Protein AF-0000000080183551 (afdb_homodimer)

Solvent-accessible surface area (backbone atoms only — not comparable to full-atom values): 9740 Å² total; per-residue (Å²): 128,79,60,57,69,54,44,58,55,56,39,68,67,37,42,52,51,47,51,50,47,46,57,52,41,54,54,46,30,50,52,43,44,49,28,31,75,70,59,63,21,36,75,87,58,54,40,66,59,51,35,49,35,53,49,14,28,58,69,50,39,68,87,74,63,46,92,90,49,96,57,52,69,66,55,50,50,51,54,51,46,46,30,43,46,49,15,41,38,112,126,79,60,57,68,55,44,59,55,57,38,67,66,38,43,52,51,47,52,50,47,47,58,54,42,53,54,46,30,51,51,43,45,49,28,30,75,70,59,62,21,35,74,87,59,54,40,67,58,51,36,50,35,54,48,13,28,57,68,53,39,70,87,73,63,47,92,88,48,97,57,52,70,65,56,50,51,52,52,49,49,47,31,45,46,50,14,41,37,110

Radius of gyration: 16.67 Å; Cα contacts (8 Å, |Δi|>4): 159; chains: 2; bounding box: 36×46×36 Å

Foldseek 3Di:
DVVVVVVCCVPPVVVVLVVVLVVQLVVQLVVQVVCCVVVVDPVPDDSNVLSVVLSVLLSVCVVPDDVVDDDDPVRSVVVSVCCSNPNPDD/DVVVVVVVCVPPVVVVLVVVLVVVLVVQLVVQVVCCVVVVDPVPDDSNVLSVVLSVLLSPCVVPDDVVDDDDPVRSVVVSVCCSNPNDDD

Sequence (180 aa):
MFSESQHLAAMPEASDIVANADAYGKTLLAIVEEGVASGVFRKDLDPRLAMLGILGMHNWIHPWYVPGGRNSLTEIGDAFAAMVLSGVRPMFSESQHLAAMPEASDIVANADAYGKTLLAIVEEGVASGVFRKDLDPRLAMLGILGMHNWIHPWYVPGGRNSLTEIGDAFAAMVLSGVRP

InterPro domains:
  IPR036271 Tetracyclin repressor-like, C-terminal domain superfamily [SSF48498] (17-89)
  IPR041490 HTH-type transcriptional repressor KstR2, C-terminal [PF17932] (4-88)

pLDDT: mean 84.45, std 21.59, range [23.94, 98.69]

Secondary structure (DSSP, 8-state):
--HHHHHHTTSHHHHHHHHHHHHHHHHHHHHHHHHHHHTSS-TT--HHHHHHHHHHHHHTTTTT--TTSSS-HHHHHHHHHHHHHH-S--/--HHHHHHTTSHHHHHHHHHHHHHHHHHHHHHHHHHHHTSS-TT--HHHHHHHHHHHHHTTTTT--TTSSS-HHHHHHHHHHHHHH-S--

Structure (mmCIF, N/CA/C/O backbone):
data_AF-0000000080183551-model_v1
#
loop_
_entity.id
_entity.type
_entity.pdbx_description
1 polymer 'TetR family transcriptional regulator'
#
loop_
_atom_site.group_PDB
_atom_site.id
_atom_site.type_symbol
_atom_site.label_atom_id
_atom_site.label_alt_id
_atom_site.label_comp_id
_atom_site.label_asym_id
_atom_site.label_entity_id
_atom_site.label_seq_id
_atom_site.pdbx_PDB_ins_code
_atom_site.Cartn_x
_atom_site.Cartn_y
_atom_site.Cartn_z
_atom_site.occupancy
_atom_site.B_iso_or_equiv
_atom_site.auth_seq_id
_atom_site.auth_comp_id
_atom_site.auth_asym_id
_atom_site.auth_atom_id
_atom_site.pdbx_PDB_model_num
ATOM 1 N N . MET A 1 1 ? -7.66 19.109 20.047 1 24.22 1 MET A N 1
ATOM 2 C CA . MET A 1 1 ? -6.82 17.969 19.703 1 24.22 1 MET A CA 1
ATOM 3 C C . MET A 1 1 ? -7.293 17.312 18.406 1 24.22 1 MET A C 1
ATOM 5 O O . MET A 1 1 ? -6.52 16.641 17.719 1 24.22 1 MET A O 1
ATOM 9 N N . PHE A 1 2 ? -8.586 17.125 18.125 1 33.31 2 PHE A N 1
ATOM 10 C CA . PHE A 1 2 ? -9.43 16.766 16.984 1 33.31 2 PHE A CA 1
ATOM 11 C C . PHE A 1 2 ? -9.195 17.719 15.82 1 33.31 2 PHE A C 1
ATOM 13 O O . PHE A 1 2 ? -9.469 17.375 14.664 1 33.31 2 PHE A O 1
ATOM 20 N N . SER A 1 3 ? -8.859 18.938 16.125 1 35.97 3 SER A N 1
ATOM 21 C CA . SER A 1 3 ? -8.82 20.156 15.32 1 35.97 3 SER A CA 1
ATOM 22 C C . SER A 1 3 ? -7.664 20.125 14.336 1 35.97 3 SER A C 1
ATOM 24 O O . SER A 1 3 ? -7.727 20.75 13.273 1 35.97 3 SER A O 1
ATOM 26 N N . GLU A 1 4 ? -6.562 19.547 14.773 1 32.88 4 GLU A N 1
ATOM 27 C CA . GLU A 1 4 ? -5.336 19.594 13.984 1 32.88 4 GLU A CA 1
ATOM 28 C C . GLU A 1 4 ? -5.422 18.641 12.789 1 32.88 4 GLU A C 1
ATOM 30 O O . GLU A 1 4 ? -4.715 18.828 11.797 1 32.88 4 GLU A O 1
ATOM 35 N N . SER A 1 5 ? -6.043 17.484 12.891 1 38.81 5 SER A N 1
ATOM 36 C CA . SER A 1 5 ? -6.285 16.594 11.766 1 38.81 5 SER A CA 1
ATOM 37 C C . SER A 1 5 ? -7.066 17.297 10.656 1 38.81 5 SER A C 1
ATOM 39 O O . SER A 1 5 ? -6.855 17.016 9.477 1 38.81 5 SER A O 1
ATOM 41 N N . GLN A 1 6 ? -7.992 18.156 10.953 1 36.5 6 GLN A N 1
ATOM 42 C CA . GLN A 1 6 ? -8.727 19.031 10.047 1 36.5 6 GLN A CA 1
ATOM 43 C C . GLN A 1 6 ? -7.812 20.078 9.422 1 36.5 6 GLN A C 1
ATOM 45 O O . GLN A 1 6 ? -8.094 20.594 8.344 1 36.5 6 GLN A O 1
ATOM 50 N N . HIS A 1 7 ? -6.812 20.531 10.18 1 38.25 7 HIS A N 1
ATOM 51 C CA . HIS A 1 7 ? -5.984 21.625 9.672 1 38.25 7 HIS A CA 1
ATOM 52 C C . HIS A 1 7 ? -5.047 21.125 8.57 1 38.25 7 HIS A C 1
ATOM 54 O O . HIS A 1 7 ? -4.738 21.875 7.641 1 38.25 7 HIS A O 1
ATOM 60 N N . LEU A 1 8 ? -4.457 19.922 8.789 1 41.25 8 LEU A N 1
ATOM 61 C CA . LEU A 1 8 ? -3.648 19.469 7.664 1 41.25 8 LEU A CA 1
ATOM 62 C C . LEU A 1 8 ? -4.508 19.266 6.422 1 41.25 8 LEU A C 1
ATOM 64 O O . LEU A 1 8 ? -4.035 19.469 5.301 1 41.25 8 LEU A O 1
ATOM 68 N N . ALA A 1 9 ? -5.723 18.922 6.633 1 43.84 9 ALA A N 1
ATOM 69 C CA . ALA A 1 9 ? -6.695 18.984 5.547 1 43.84 9 ALA A CA 1
ATOM 70 C C . ALA A 1 9 ? -6.867 20.422 5.059 1 43.84 9 ALA A C 1
ATOM 72 O O . ALA A 1 9 ? -7.512 20.656 4.035 1 43.84 9 ALA A O 1
ATOM 73 N N . ALA A 1 10 ? -6.617 21.344 5.906 1 41.94 10 ALA A N 1
ATOM 74 C CA . ALA A 1 10 ? -6.902 22.734 5.598 1 41.94 10 ALA A CA 1
ATOM 75 C C . ALA A 1 10 ? -5.832 23.328 4.684 1 41.94 10 ALA A C 1
ATOM 77 O O . ALA A 1 10 ? -5.949 24.469 4.238 1 41.94 10 ALA A O 1
ATOM 78 N N . MET A 1 11 ? -4.543 22.719 4.77 1 42.12 11 MET A N 1
ATOM 79 C CA . MET A 1 11 ? -3.652 23.453 3.869 1 42.12 11 MET A CA 1
ATOM 80 C C . MET A 1 11 ? -4.059 23.25 2.414 1 42.12 11 MET A C 1
ATOM 82 O O . MET A 1 11 ? -4.414 22.141 2.016 1 42.12 11 MET A O 1
ATOM 86 N N . PRO A 1 12 ? -4.293 24.25 1.779 1 46.09 12 PRO A N 1
ATOM 87 C CA . PRO A 1 12 ? -4.703 24.25 0.373 1 46.09 12 PRO A CA 1
ATOM 88 C C . PRO A 1 12 ? -4.062 23.125 -0.429 1 46.09 12 PRO A C 1
ATOM 90 O O . PRO A 1 12 ? -4.691 22.562 -1.328 1 46.09 12 PRO A O 1
ATOM 93 N N . GLU A 1 13 ? -2.814 22.828 -0.19 1 48.56 13 GLU A N 1
ATOM 94 C CA . GLU A 1 13 ? -2.121 21.781 -0.931 1 48.56 13 GLU A CA 1
ATOM 95 C C . GLU A 1 13 ? -2.67 20.406 -0.578 1 48.56 13 GLU A C 1
ATOM 97 O O . GLU A 1 13 ? -2.619 19.484 -1.395 1 48.56 13 GLU A O 1
ATOM 102 N N . ALA A 1 14 ? -3.125 20.359 0.638 1 52.66 14 ALA A N 1
ATOM 103 C CA . ALA A 1 14 ? -3.76 19.125 1.07 1 52.66 14 ALA A CA 1
ATOM 104 C C . ALA A 1 14 ? -5.047 18.859 0.294 1 52.66 14 ALA A C 1
ATOM 106 O O . ALA A 1 14 ? -5.328 17.734 -0.096 1 52.66 14 ALA A O 1
ATOM 107 N N . SER A 1 15 ? -5.672 20 0.068 1 55.62 15 SER A N 1
ATOM 108 C CA . SER A 1 15 ? -6.914 19.875 -0.693 1 55.62 15 SER A CA 1
ATOM 109 C C . SER A 1 15 ? -6.648 19.375 -2.107 1 55.62 15 SER A C 1
ATOM 111 O O . SER A 1 15 ? -7.398 18.547 -2.621 1 55.62 15 SER A O 1
ATOM 113 N N . ASP A 1 16 ? -5.586 19.938 -2.725 1 58.47 16 ASP A N 1
ATOM 114 C CA . ASP A 1 16 ? -5.246 19.484 -4.074 1 58.47 16 ASP A CA 1
ATOM 115 C C . ASP A 1 16 ? -4.781 18.031 -4.07 1 58.47 16 ASP A C 1
ATOM 117 O O . ASP A 1 16 ? -5.109 17.281 -4.98 1 58.47 16 ASP A O 1
ATOM 121 N N . ILE A 1 17 ? -4.113 17.688 -3.078 1 60.88 17 ILE A N 1
ATOM 122 C CA . ILE A 1 17 ? -3.627 16.312 -2.953 1 60.88 17 ILE A CA 1
ATOM 123 C C . ILE A 1 17 ? -4.805 15.367 -2.732 1 60.88 17 ILE A C 1
ATOM 125 O O . ILE A 1 17 ? -4.891 14.32 -3.375 1 60.88 17 ILE A O 1
ATOM 129 N N . VAL A 1 18 ? -5.75 15.898 -2.023 1 62 18 VAL A N 1
ATOM 130 C CA . VAL A 1 18 ? -6.922 15.086 -1.729 1 62 18 VAL A CA 1
ATOM 131 C C . VAL A 1 18 ? -7.789 14.953 -2.98 1 62 18 VAL A C 1
ATOM 133 O O . VAL A 1 18 ? -8.266 13.859 -3.301 1 62 18 VAL A O 1
ATOM 136 N N . ALA A 1 19 ? -7.977 16.078 -3.631 1 64.5 19 ALA A N 1
ATOM 137 C CA . ALA A 1 19 ? -8.773 16.047 -4.855 1 64.5 19 ALA A CA 1
ATOM 138 C C . ALA A 1 19 ? -8.125 15.148 -5.906 1 64.5 19 ALA A C 1
ATOM 140 O O . ALA A 1 19 ? -8.812 14.406 -6.609 1 64.5 19 ALA A O 1
ATOM 141 N N . ASN A 1 20 ? -6.848 15.258 -6.047 1 68.56 20 ASN A N 1
ATOM 142 C CA . ASN A 1 20 ? -6.117 14.43 -6.996 1 68.56 20 ASN A CA 1
ATOM 143 C C . ASN A 1 20 ? -6.176 12.953 -6.613 1 68.56 20 ASN A C 1
ATOM 145 O O . ASN A 1 20 ? -6.422 12.094 -7.465 1 68.56 20 ASN A O 1
ATOM 149 N N . ALA A 1 21 ? -6.168 12.828 -5.367 1 71.12 21 ALA A N 1
ATOM 150 C CA . ALA A 1 21 ? -6.258 11.461 -4.875 1 71.12 21 ALA A CA 1
ATOM 151 C C . ALA A 1 21 ? -7.648 10.875 -5.129 1 71.12 21 ALA A C 1
ATOM 153 O O . ALA A 1 21 ? -7.781 9.703 -5.484 1 71.12 21 ALA A O 1
ATOM 154 N N . ASP A 1 22 ? -8.594 11.758 -5.168 1 79.44 22 ASP A N 1
ATOM 155 C CA . ASP A 1 22 ? -9.961 11.305 -5.391 1 79.44 22 ASP A CA 1
ATOM 156 C C . ASP A 1 22 ? -10.172 10.875 -6.84 1 79.44 22 ASP A C 1
ATOM 158 O O . ASP A 1 22 ? -10.734 9.812 -7.102 1 79.44 22 ASP A O 1
ATOM 162 N N . ALA A 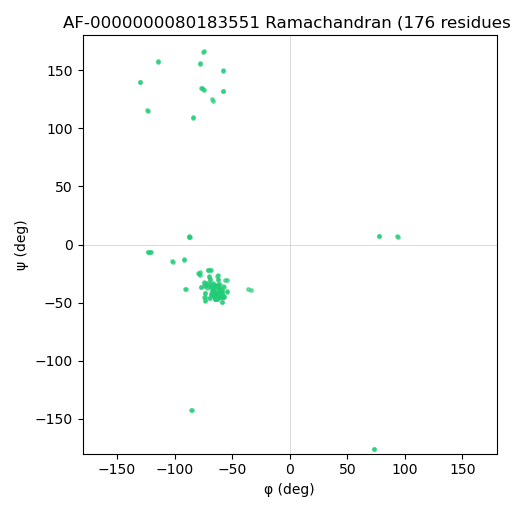1 23 ? -9.734 11.742 -7.77 1 84.88 23 ALA A N 1
ATOM 163 C CA . ALA A 1 23 ? -9.906 11.391 -9.18 1 84.88 23 ALA A CA 1
ATOM 164 C C . ALA A 1 23 ? -9.094 10.148 -9.539 1 84.88 23 ALA A C 1
ATOM 166 O O . ALA A 1 23 ? -9.586 9.266 -10.242 1 84.88 23 ALA A O 1
ATOM 167 N N . TYR A 1 24 ? -7.93 10.141 -9.062 1 90.44 24 TYR A N 1
ATOM 168 C CA . TYR A 1 24 ? -7.082 8.969 -9.289 1 90.44 24 TYR A CA 1
ATOM 169 C C . TYR A 1 24 ? -7.68 7.727 -8.648 1 90.44 24 TYR A C 1
ATOM 171 O O . TYR A 1 24 ? -7.684 6.648 -9.25 1 90.44 24 TYR A O 1
ATOM 179 N N . GLY A 1 25 ? -8.297 7.902 -7.539 1 94.12 25 GLY A N 1
ATOM 180 C CA . GLY A 1 25 ? -8.938 6.801 -6.84 1 94.12 25 GLY A CA 1
ATOM 181 C C . GLY A 1 25 ? -10.125 6.23 -7.582 1 94.12 25 GLY A C 1
ATOM 182 O O . GLY A 1 25 ? -10.273 5.012 -7.691 1 94.12 25 GLY A O 1
ATOM 183 N N . LYS A 1 26 ? -10.961 7.102 -8.141 1 96 26 LYS A N 1
ATOM 184 C CA . LYS A 1 26 ? -12.133 6.652 -8.891 1 96 26 LYS A CA 1
ATOM 185 C C . LYS A 1 26 ? -11.727 5.84 -10.117 1 96 26 LYS A C 1
ATOM 187 O O . LYS A 1 26 ? -12.328 4.809 -10.414 1 96 26 LYS A O 1
ATOM 192 N N . THR A 1 27 ? -10.758 6.371 -10.773 1 97.12 27 THR A N 1
ATOM 193 C CA . THR A 1 27 ? -10.258 5.664 -11.953 1 97.12 27 THR A CA 1
ATOM 194 C C . THR A 1 27 ? -9.688 4.305 -11.562 1 97.12 27 THR A C 1
ATOM 196 O O . THR A 1 27 ? -10 3.293 -12.195 1 97.12 27 THR A O 1
ATOM 199 N N . LEU A 1 28 ? -8.906 4.301 -10.562 1 97.81 28 LEU A N 1
ATOM 200 C CA . LEU A 1 28 ? -8.312 3.053 -10.094 1 97.81 28 LEU A CA 1
ATOM 201 C C . LEU A 1 28 ? -9.398 2.076 -9.641 1 97.81 28 LEU A C 1
ATOM 203 O O . LEU A 1 28 ? -9.336 0.886 -9.953 1 97.81 28 LEU A O 1
ATOM 207 N N . LEU A 1 29 ? -10.383 2.584 -8.914 1 98.19 29 LEU A N 1
ATOM 208 C CA . LEU A 1 29 ? -11.492 1.74 -8.484 1 98.19 29 LEU A CA 1
ATOM 209 C C . LEU A 1 29 ? -12.18 1.094 -9.688 1 98.19 29 LEU A C 1
ATOM 211 O O . LEU A 1 29 ? -12.438 -0.111 -9.68 1 98.19 29 LEU A O 1
ATOM 215 N N . ALA A 1 30 ? -12.414 1.84 -10.672 1 98.44 30 ALA A N 1
ATOM 216 C CA . ALA A 1 30 ? -13.078 1.328 -11.875 1 98.44 30 ALA A CA 1
ATOM 217 C C . ALA A 1 30 ? -12.234 0.24 -12.539 1 98.44 30 ALA A C 1
ATOM 219 O O . ALA A 1 30 ? -12.773 -0.766 -13.008 1 98.44 30 ALA A O 1
ATOM 220 N N . ILE A 1 31 ? -10.977 0.44 -12.57 1 98.31 31 ILE A N 1
ATOM 221 C CA . ILE A 1 31 ? -10.07 -0.534 -13.164 1 98.31 31 ILE A CA 1
ATOM 222 C C . ILE A 1 31 ? -10.117 -1.837 -12.367 1 98.31 31 ILE A C 1
ATOM 224 O O . ILE A 1 31 ? -10.211 -2.922 -12.945 1 98.31 31 ILE A O 1
ATOM 228 N N . VAL A 1 32 ? -10.102 -1.739 -11.062 1 98.56 32 VAL A N 1
ATOM 229 C CA . VAL A 1 32 ? -10.109 -2.928 -10.219 1 98.56 32 VAL A CA 1
ATOM 230 C C . VAL A 1 32 ? -11.453 -3.645 -10.352 1 98.56 32 VAL A C 1
ATOM 232 O O . VAL A 1 32 ? -11.5 -4.867 -10.484 1 98.56 32 VAL A O 1
ATOM 235 N N . GLU A 1 33 ? -12.516 -2.885 -10.336 1 98.69 33 GLU A N 1
ATOM 236 C CA . GLU A 1 33 ? -13.844 -3.465 -10.492 1 98.69 33 GLU A CA 1
ATOM 237 C C . GLU A 1 33 ? -13.969 -4.203 -11.828 1 98.69 33 GLU A C 1
ATOM 239 O O . GLU A 1 33 ? -14.492 -5.324 -11.875 1 98.69 33 GLU A O 1
ATOM 244 N N . GLU A 1 34 ? -13.508 -3.584 -12.82 1 98.62 34 GLU A N 1
ATOM 245 C CA . GLU A 1 34 ? -13.539 -4.223 -14.133 1 98.62 34 GLU A CA 1
ATOM 246 C C . GLU A 1 34 ? -12.68 -5.484 -14.156 1 98.62 34 GLU A C 1
ATOM 248 O O . GLU A 1 34 ? -13.062 -6.492 -14.758 1 98.62 34 GLU A O 1
ATOM 253 N N . GLY A 1 35 ? -11.508 -5.348 -13.562 1 98.44 35 GLY A N 1
ATOM 254 C CA . GLY A 1 35 ? -10.633 -6.508 -13.477 1 98.44 35 GLY A CA 1
ATOM 255 C C . GLY A 1 35 ? -11.266 -7.672 -12.734 1 98.44 35 GLY A C 1
ATOM 256 O O . GLY A 1 35 ? -11.094 -8.828 -13.133 1 98.44 35 GLY A O 1
ATOM 257 N N . VAL A 1 36 ? -11.977 -7.395 -11.703 1 98.31 36 VAL A N 1
ATOM 258 C CA . VAL A 1 36 ? -12.656 -8.438 -10.945 1 98.31 36 VAL A CA 1
ATOM 259 C C . VAL A 1 36 ? -13.805 -9.008 -11.781 1 98.31 36 VAL A C 1
ATOM 261 O O . VAL A 1 36 ? -13.945 -10.227 -11.898 1 98.31 36 VAL A O 1
ATOM 264 N N . ALA A 1 37 ? -14.562 -8.164 -12.359 1 98.19 37 ALA A N 1
ATOM 265 C CA . ALA A 1 37 ? -15.719 -8.562 -13.148 1 98.19 37 ALA A CA 1
ATOM 266 C C . ALA A 1 37 ? -15.305 -9.43 -14.336 1 98.19 37 ALA A C 1
ATOM 268 O O . ALA A 1 37 ? -16.016 -10.367 -14.703 1 98.19 37 ALA A O 1
ATOM 269 N N . SER A 1 38 ? -14.133 -9.133 -14.875 1 98.19 38 SER A N 1
ATOM 270 C CA . SER A 1 38 ? -13.695 -9.82 -16.078 1 98.19 38 SER A CA 1
ATOM 271 C C . SER A 1 38 ? -12.867 -11.055 -15.742 1 98.19 38 SER A C 1
ATOM 273 O O . SER A 1 38 ? -12.477 -11.812 -16.625 1 98.19 38 SER A O 1
ATOM 275 N N . GLY A 1 39 ? -12.445 -11.211 -14.555 1 97.69 39 GLY A N 1
ATOM 276 C CA . GLY A 1 39 ? -11.703 -12.383 -14.125 1 97.69 39 GLY A CA 1
ATOM 277 C C . GLY A 1 39 ? -10.195 -12.203 -14.203 1 97.69 39 GLY A C 1
ATOM 278 O O . GLY A 1 39 ? -9.438 -13.133 -13.93 1 97.69 39 GLY A O 1
ATOM 279 N N . VAL A 1 40 ? -9.773 -10.977 -14.523 1 98 40 VAL A N 1
ATOM 280 C CA . VAL A 1 40 ? -8.352 -10.656 -14.555 1 98 40 VAL A CA 1
ATOM 281 C C . VAL A 1 40 ? -7.793 -10.625 -13.141 1 98 40 VAL A C 1
ATOM 283 O O . VAL A 1 40 ? -6.645 -11.016 -12.906 1 98 40 VAL A O 1
ATOM 286 N N . PHE A 1 41 ? -8.648 -10.211 -12.234 1 98.5 41 PHE A N 1
ATOM 287 C CA . PHE A 1 41 ? -8.305 -10.203 -10.82 1 98.5 41 PHE A CA 1
ATOM 288 C C . PHE A 1 41 ? -9.164 -11.195 -10.039 1 98.5 41 PHE A C 1
ATOM 290 O O . PHE A 1 41 ? -10.227 -11.602 -10.508 1 98.5 41 PHE A O 1
ATOM 297 N N . ARG A 1 42 ? -8.656 -11.602 -8.906 1 97.31 42 ARG A N 1
ATOM 298 C CA . ARG A 1 42 ? -9.344 -12.578 -8.078 1 97.31 42 ARG A CA 1
ATOM 299 C C . ARG A 1 42 ? -10.734 -12.086 -7.691 1 97.31 42 ARG A C 1
ATOM 301 O O . ARG A 1 42 ? -10.922 -10.898 -7.41 1 97.31 42 ARG A O 1
ATOM 308 N N . LYS A 1 43 ? -11.672 -12.977 -7.504 1 97 43 LYS A N 1
ATOM 309 C CA . LYS A 1 43 ? -13.078 -12.68 -7.273 1 97 43 LYS A CA 1
ATOM 310 C C . LYS A 1 43 ? -13.328 -12.266 -5.824 1 97 43 LYS A C 1
ATOM 312 O O . LYS A 1 43 ? -14.297 -11.562 -5.531 1 97 43 LYS A O 1
ATOM 317 N N . ASP A 1 44 ? -12.5 -12.672 -4.949 1 97 44 ASP A N 1
ATOM 318 C CA . ASP A 1 44 ? -12.719 -12.414 -3.531 1 97 44 ASP A CA 1
ATOM 319 C C . ASP A 1 44 ? -12.141 -11.062 -3.119 1 97 44 ASP A C 1
ATOM 321 O O . ASP A 1 44 ? -12.156 -10.703 -1.94 1 97 44 ASP A O 1
ATOM 325 N N . LEU A 1 45 ? -11.695 -10.359 -4.098 1 97.31 45 LEU A N 1
ATOM 326 C CA . LEU A 1 45 ? -11.109 -9.047 -3.848 1 97.31 45 LEU A CA 1
ATOM 327 C C . LEU A 1 45 ? -12.188 -8.016 -3.537 1 97.31 45 LEU A C 1
ATOM 329 O O . LEU A 1 45 ? -13.227 -7.98 -4.203 1 97.31 45 LEU A O 1
ATOM 333 N N . ASP A 1 46 ? -12.023 -7.258 -2.541 1 97.62 46 ASP A N 1
ATOM 334 C CA . ASP A 1 46 ? -12.805 -6.039 -2.352 1 97.62 46 ASP A CA 1
ATOM 335 C C . ASP A 1 46 ? -12.195 -4.871 -3.129 1 97.62 46 ASP A C 1
ATOM 337 O O . ASP A 1 46 ? -11.18 -4.309 -2.721 1 97.62 46 ASP A O 1
ATOM 341 N N . PRO A 1 47 ? -12.867 -4.473 -4.145 1 98.31 47 PRO A N 1
ATOM 342 C CA . PRO A 1 47 ? -12.273 -3.459 -5.016 1 98.31 47 PRO A CA 1
ATOM 343 C C . PRO A 1 47 ? -12.016 -2.139 -4.293 1 98.31 47 PRO A C 1
ATOM 345 O O . PRO A 1 47 ? -11.016 -1.467 -4.562 1 98.31 47 PRO A O 1
ATOM 348 N N . ARG A 1 48 ? -12.852 -1.766 -3.455 1 97.5 48 ARG A N 1
ATOM 349 C CA . ARG A 1 48 ? -12.68 -0.516 -2.721 1 97.5 48 ARG A CA 1
ATOM 350 C C . ARG A 1 48 ? -11.445 -0.571 -1.824 1 97.5 48 ARG A C 1
ATOM 352 O O . ARG A 1 48 ? -10.633 0.353 -1.826 1 97.5 48 ARG A O 1
ATOM 359 N N . LEU A 1 49 ? -11.297 -1.61 -1.106 1 98.12 49 LEU A N 1
ATOM 360 C CA . LEU A 1 49 ? -10.141 -1.722 -0.215 1 98.12 49 LEU A CA 1
ATOM 361 C C . LEU A 1 49 ? -8.852 -1.872 -1.011 1 98.12 49 LEU A C 1
ATOM 363 O O . LEU A 1 49 ? -7.801 -1.383 -0.594 1 98.12 49 LEU A O 1
ATOM 367 N N . ALA A 1 50 ? -8.953 -2.613 -2.131 1 98.56 50 ALA A N 1
ATOM 368 C CA . ALA A 1 50 ? -7.785 -2.697 -2.998 1 98.56 50 ALA A CA 1
ATOM 369 C C . ALA A 1 50 ? -7.355 -1.312 -3.475 1 98.56 50 ALA A C 1
ATOM 371 O O . ALA A 1 50 ? -6.18 -0.951 -3.379 1 98.56 50 ALA A O 1
ATOM 372 N N . MET A 1 51 ? -8.328 -0.581 -3.961 1 98.06 51 MET A N 1
ATOM 373 C CA . MET A 1 51 ? -8.078 0.783 -4.418 1 98.06 51 MET A CA 1
ATOM 374 C C . MET A 1 51 ? -7.484 1.631 -3.295 1 98.06 51 MET A C 1
ATOM 376 O O . MET A 1 51 ? -6.48 2.316 -3.49 1 98.06 51 MET A O 1
ATOM 380 N N . LEU A 1 52 ? -8.016 1.548 -2.094 1 97 52 LEU A N 1
ATOM 381 C CA . LEU A 1 52 ? -7.562 2.352 -0.966 1 97 52 LEU A CA 1
ATOM 382 C C . LEU A 1 52 ? -6.152 1.948 -0.546 1 97 52 LEU A C 1
ATOM 384 O O . LEU A 1 52 ? -5.332 2.805 -0.213 1 97 52 LEU A O 1
ATOM 388 N N . GLY A 1 53 ? -5.922 0.649 -0.568 1 97.94 53 GLY A N 1
ATOM 389 C CA . GLY A 1 53 ? -4.586 0.168 -0.255 1 97.94 53 GLY A CA 1
ATOM 390 C C . GLY A 1 53 ? -3.531 0.666 -1.224 1 97.94 53 GLY A C 1
ATOM 391 O O . GLY A 1 53 ? -2.461 1.114 -0.808 1 97.94 53 GLY A O 1
ATOM 392 N N . ILE A 1 54 ? -3.859 0.599 -2.49 1 98.25 54 ILE A N 1
ATOM 393 C CA . ILE A 1 54 ? -2.934 1.036 -3.529 1 98.25 54 ILE A CA 1
ATOM 394 C C . ILE A 1 54 ? -2.697 2.541 -3.412 1 98.25 54 ILE A C 1
ATOM 396 O O . ILE A 1 54 ? -1.557 3.002 -3.475 1 98.25 54 ILE A O 1
ATOM 400 N N . LEU A 1 55 ? -3.723 3.293 -3.236 1 96.19 55 LEU A N 1
ATOM 401 C CA . LEU A 1 55 ? -3.588 4.734 -3.061 1 96.19 55 LEU A CA 1
ATOM 402 C C . LEU A 1 55 ? -2.729 5.059 -1.844 1 96.19 55 LEU A C 1
ATOM 404 O O . LEU A 1 55 ? -1.888 5.957 -1.893 1 96.19 55 LEU A O 1
ATOM 408 N N . GLY A 1 56 ? -2.984 4.328 -0.744 1 93.88 56 GLY A N 1
ATOM 409 C CA . GLY A 1 56 ? -2.188 4.523 0.457 1 93.88 56 GLY A CA 1
ATOM 410 C C . GLY A 1 56 ? -0.705 4.301 0.231 1 93.88 56 GLY A C 1
ATOM 411 O O . GLY A 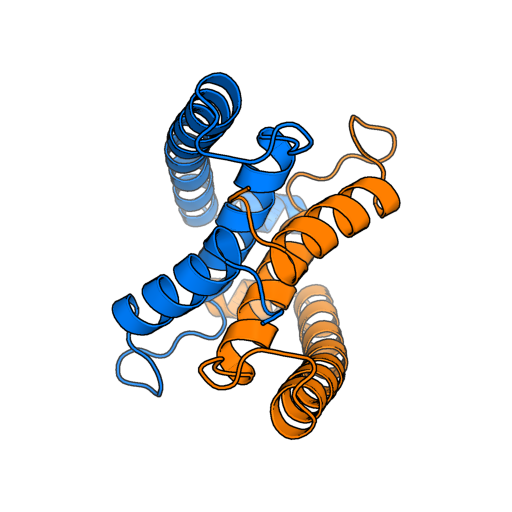1 56 ? 0.122 5.105 0.667 1 93.88 56 GLY A O 1
ATOM 412 N N . MET A 1 57 ? -0.401 3.266 -0.442 1 96.88 57 MET A N 1
ATOM 413 C CA . MET A 1 57 ? 0.977 2.934 -0.792 1 96.88 57 MET A CA 1
ATOM 414 C C . MET A 1 57 ? 1.65 4.094 -1.517 1 96.88 57 MET A C 1
ATOM 416 O O . MET A 1 57 ? 2.812 4.406 -1.253 1 96.88 57 MET A O 1
ATOM 420 N N . HIS A 1 58 ? 0.956 4.742 -2.377 1 95.12 58 HIS A N 1
ATOM 421 C CA . HIS A 1 58 ? 1.554 5.746 -3.248 1 95.12 58 HIS A CA 1
ATOM 422 C C . HIS A 1 58 ? 1.495 7.133 -2.615 1 95.12 58 HIS A C 1
ATOM 424 O O . HIS A 1 58 ? 2.436 7.918 -2.744 1 95.12 58 HIS A O 1
ATOM 430 N N . ASN A 1 59 ? 0.435 7.43 -1.948 1 91.19 59 ASN A N 1
ATOM 431 C CA . ASN A 1 59 ? 0.276 8.742 -1.34 1 91.19 59 ASN A CA 1
ATOM 432 C C . ASN A 1 59 ? 1.243 8.945 -0.176 1 91.19 59 ASN A C 1
ATOM 434 O O . ASN A 1 59 ? 1.604 10.078 0.15 1 91.19 59 ASN A O 1
ATOM 438 N N . TRP A 1 60 ? 1.702 7.945 0.375 1 89.31 60 TRP A N 1
ATOM 439 C CA . TRP A 1 60 ? 2.58 8 1.538 1 89.31 60 TRP A CA 1
ATOM 440 C C . TRP A 1 60 ? 4.039 8.141 1.113 1 89.31 60 TRP A C 1
ATOM 442 O O . TRP A 1 60 ? 4.945 8.07 1.948 1 89.31 60 TRP A O 1
ATOM 452 N N . ILE A 1 61 ? 4.32 8.336 -0.2 1 92.69 61 ILE A N 1
ATOM 453 C CA . ILE A 1 61 ? 5.691 8.352 -0.696 1 92.69 61 ILE A CA 1
ATOM 454 C C . ILE A 1 61 ? 6.371 9.664 -0.301 1 92.69 61 ILE A C 1
ATOM 456 O O . ILE A 1 61 ? 7.555 9.672 0.037 1 92.69 61 ILE A O 1
ATOM 460 N N . HIS A 1 62 ? 5.711 10.711 -0.21 1 88.5 62 HIS A N 1
ATOM 461 C CA . HIS A 1 62 ? 6.262 12.055 -0.111 1 88.5 62 HIS A CA 1
ATOM 462 C C . HIS A 1 62 ? 7.121 12.211 1.139 1 88.5 62 HIS A C 1
ATOM 464 O O . HIS A 1 62 ? 8.18 12.836 1.095 1 88.5 62 HIS A O 1
ATOM 470 N N . PRO A 1 63 ? 6.754 11.617 2.252 1 82.62 63 PRO A N 1
ATOM 471 C CA . PRO A 1 63 ? 7.535 11.875 3.463 1 82.62 63 PRO A CA 1
ATOM 472 C C . PRO A 1 63 ? 8.922 11.227 3.42 1 82.62 63 PRO A C 1
ATOM 474 O O . PRO A 1 63 ? 9.844 11.695 4.082 1 82.62 63 PRO A O 1
ATOM 477 N N . TRP A 1 64 ? 9.109 10.219 2.605 1 88.06 64 TRP A N 1
ATOM 478 C CA . TRP A 1 64 ? 10.375 9.5 2.672 1 88.06 64 TRP A CA 1
ATOM 479 C C . TRP A 1 64 ? 11.094 9.547 1.33 1 88.06 64 TRP A C 1
ATOM 481 O O . TRP A 1 64 ? 12.25 9.117 1.225 1 88.06 64 TRP A O 1
ATOM 491 N N . TYR A 1 65 ? 10.492 10.055 0.312 1 92.88 65 TYR A N 1
ATOM 492 C CA . TYR A 1 65 ? 11.109 10.086 -1.011 1 92.88 65 TYR A CA 1
ATOM 493 C C . TYR A 1 65 ? 12.164 11.188 -1.096 1 92.88 65 TYR A C 1
ATOM 495 O O . TYR A 1 65 ? 11.922 12.32 -0.678 1 92.88 65 TYR A O 1
ATOM 503 N N . VAL A 1 66 ? 13.289 10.836 -1.66 1 90.31 66 VAL A N 1
ATOM 504 C CA . VAL A 1 66 ? 14.383 11.766 -1.924 1 90.31 66 VAL A CA 1
ATOM 505 C C . VAL A 1 66 ? 14.734 11.75 -3.41 1 90.31 66 VAL A C 1
ATOM 507 O O . VAL A 1 66 ? 15.242 10.75 -3.922 1 90.31 66 VAL A O 1
ATOM 510 N N . PRO A 1 67 ? 14.492 12.945 -4.059 1 92.06 67 PRO A N 1
ATOM 511 C CA . PRO A 1 67 ? 14.891 12.977 -5.469 1 92.06 67 PRO A CA 1
ATOM 512 C C . PRO A 1 67 ? 16.375 12.68 -5.672 1 92.06 67 PRO A C 1
ATOM 514 O O . PRO A 1 67 ? 17.219 13.25 -4.977 1 92.06 67 PRO A O 1
ATOM 517 N N . GLY A 1 68 ? 16.625 11.844 -6.551 1 92.62 68 GLY A N 1
ATOM 518 C CA . GLY A 1 68 ? 18.016 11.469 -6.785 1 92.62 68 GLY A CA 1
ATOM 519 C C . GLY A 1 68 ? 18.562 10.516 -5.746 1 92.62 68 GLY A C 1
ATOM 520 O O . GLY A 1 68 ? 19.75 10.219 -5.73 1 92.62 68 GLY A O 1
ATOM 521 N N . GLY A 1 69 ? 17.734 10.094 -4.965 1 93.25 69 GLY A N 1
ATOM 522 C CA . GLY A 1 69 ? 18.172 9.195 -3.9 1 93.25 69 GLY A CA 1
ATOM 523 C C . GLY A 1 69 ? 18.219 7.742 -4.328 1 93.25 69 GLY A C 1
ATOM 524 O O . GLY A 1 69 ? 18.625 7.434 -5.453 1 93.25 69 GLY A O 1
ATOM 525 N N . ARG A 1 70 ? 17.859 6.785 -3.486 1 92.56 70 ARG A N 1
ATOM 526 C CA . ARG A 1 70 ? 18.062 5.344 -3.633 1 92.56 70 ARG A CA 1
ATOM 527 C C . ARG A 1 70 ? 17.234 4.797 -4.797 1 92.56 70 ARG A C 1
ATOM 529 O O . ARG A 1 70 ? 17.703 3.938 -5.543 1 92.56 70 ARG A O 1
ATOM 536 N N . ASN A 1 71 ? 15.969 5.27 -4.855 1 96.62 71 ASN A N 1
ATOM 537 C CA . ASN A 1 71 ? 15.062 4.789 -5.891 1 96.62 71 ASN A CA 1
ATOM 538 C C . ASN A 1 71 ? 14.391 5.945 -6.625 1 96.62 71 ASN A C 1
ATOM 540 O O . ASN A 1 71 ? 14 6.938 -6.008 1 96.62 71 ASN A O 1
ATOM 544 N N . SER A 1 72 ? 14.266 5.77 -7.941 1 96.69 72 SER A N 1
ATOM 545 C CA . SER A 1 72 ? 13.422 6.68 -8.711 1 96.69 72 SER A CA 1
ATOM 546 C C . SER A 1 72 ? 11.945 6.387 -8.492 1 96.69 72 SER A C 1
ATOM 548 O O . SER A 1 72 ? 11.586 5.328 -7.969 1 96.69 72 SER A O 1
ATOM 550 N N . LEU A 1 73 ? 11.188 7.293 -8.898 1 96 73 LEU A N 1
ATOM 551 C CA . LEU A 1 73 ? 9.742 7.086 -8.797 1 96 73 LEU A CA 1
ATOM 552 C C . LEU A 1 73 ? 9.305 5.906 -9.664 1 96 73 LEU A C 1
ATOM 554 O O . LEU A 1 73 ? 8.367 5.184 -9.305 1 96 73 LEU A O 1
ATOM 558 N N . THR A 1 74 ? 9.961 5.777 -10.781 1 97.25 74 THR A N 1
ATOM 559 C CA . THR A 1 74 ? 9.656 4.645 -11.648 1 97.25 74 THR A CA 1
ATOM 560 C C . THR A 1 74 ? 9.984 3.326 -10.961 1 97.25 74 THR A C 1
ATOM 562 O O . THR A 1 74 ? 9.188 2.387 -10.992 1 97.25 74 THR A O 1
ATOM 565 N N . GLU A 1 75 ? 11.117 3.27 -10.273 1 97.5 75 GLU A N 1
ATOM 566 C CA . GLU A 1 75 ? 11.516 2.064 -9.555 1 97.5 75 GLU A CA 1
ATOM 567 C C . GLU A 1 75 ? 10.562 1.764 -8.406 1 97.5 75 GLU A C 1
ATOM 569 O O . GLU A 1 75 ? 10.195 0.608 -8.18 1 97.5 75 GLU A O 1
ATOM 574 N N . ILE A 1 76 ? 10.164 2.732 -7.754 1 98 76 ILE A N 1
ATOM 575 C CA . ILE A 1 76 ? 9.219 2.592 -6.656 1 98 76 ILE A CA 1
ATOM 576 C C . ILE A 1 76 ? 7.875 2.086 -7.188 1 98 76 ILE A C 1
ATOM 578 O O . ILE A 1 76 ? 7.316 1.122 -6.66 1 98 76 ILE A O 1
ATOM 582 N N . GLY A 1 77 ? 7.398 2.711 -8.281 1 98.19 77 GLY A N 1
ATOM 583 C CA . GLY A 1 77 ? 6.152 2.285 -8.906 1 98.19 77 GLY A CA 1
ATOM 584 C C . GLY A 1 77 ? 6.18 0.837 -9.367 1 98.19 77 GLY A C 1
ATOM 585 O O . GLY A 1 77 ? 5.203 0.106 -9.18 1 98.19 77 GLY A O 1
ATOM 586 N N . ASP A 1 78 ? 7.305 0.442 -9.945 1 98.19 78 ASP A N 1
ATOM 587 C CA . ASP A 1 78 ? 7.445 -0.924 -10.438 1 98.19 78 ASP A CA 1
ATOM 588 C C . ASP A 1 78 ? 7.41 -1.93 -9.289 1 98.19 78 ASP A C 1
ATOM 590 O O . ASP A 1 78 ? 6.766 -2.975 -9.391 1 98.19 78 ASP A O 1
ATOM 594 N N . ALA A 1 79 ? 8.078 -1.596 -8.211 1 98.25 79 ALA A N 1
ATOM 595 C CA . ALA A 1 79 ? 8.125 -2.486 -7.059 1 98.25 79 ALA A CA 1
ATOM 596 C C . ALA A 1 79 ? 6.742 -2.629 -6.422 1 98.25 79 ALA A C 1
ATOM 598 O O . ALA A 1 79 ? 6.316 -3.738 -6.086 1 98.25 79 ALA A O 1
ATOM 599 N N . PHE A 1 80 ? 6.078 -1.499 -6.324 1 98.62 80 PHE A N 1
ATOM 600 C CA . PHE A 1 80 ? 4.738 -1.526 -5.746 1 98.62 80 PHE A CA 1
ATOM 601 C C . PHE A 1 80 ? 3.775 -2.287 -6.645 1 98.62 80 PHE A C 1
ATOM 603 O O . PHE A 1 80 ? 2.965 -3.082 -6.164 1 98.62 80 PHE A O 1
ATOM 610 N N . ALA A 1 81 ? 3.887 -2.105 -7.934 1 98.44 81 ALA A N 1
ATOM 611 C CA . ALA A 1 81 ? 3.016 -2.811 -8.875 1 98.44 81 ALA A CA 1
ATOM 612 C C . ALA A 1 81 ? 3.25 -4.316 -8.812 1 98.44 81 ALA A C 1
ATOM 614 O O . ALA A 1 81 ? 2.299 -5.102 -8.82 1 98.44 81 ALA A O 1
ATOM 615 N N . ALA A 1 82 ? 4.469 -4.691 -8.758 1 98 82 ALA A N 1
ATOM 616 C CA . ALA A 1 82 ? 4.797 -6.113 -8.68 1 98 82 ALA A CA 1
ATOM 617 C C . ALA A 1 82 ? 4.207 -6.742 -7.418 1 98 82 ALA A C 1
ATOM 619 O O . ALA A 1 82 ? 3.646 -7.84 -7.469 1 98 82 ALA A O 1
ATOM 620 N N . MET A 1 83 ? 4.336 -6.027 -6.328 1 98.31 83 MET A N 1
ATOM 621 C CA . MET A 1 83 ? 3.805 -6.527 -5.062 1 98.31 83 MET A CA 1
ATOM 622 C C . MET A 1 83 ? 2.283 -6.617 -5.109 1 98.31 83 MET A C 1
ATOM 624 O O . MET A 1 83 ? 1.703 -7.621 -4.691 1 98.31 83 MET A O 1
ATOM 628 N N . VAL A 1 84 ? 1.604 -5.617 -5.68 1 98.62 84 VAL A N 1
ATOM 629 C CA . VAL A 1 84 ? 0.147 -5.594 -5.754 1 98.62 84 VAL A CA 1
ATOM 630 C C . VAL A 1 84 ? -0.34 -6.688 -6.703 1 98.62 84 VAL A C 1
A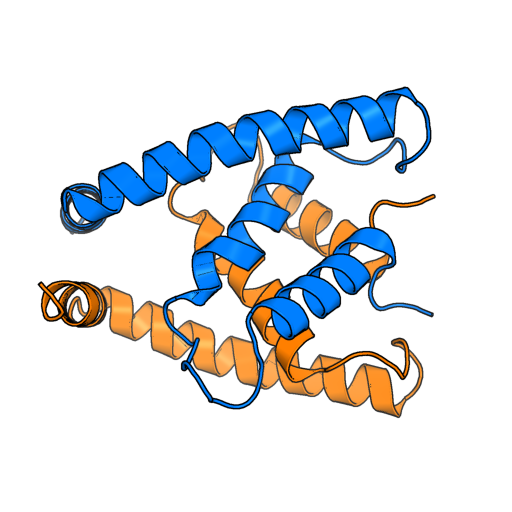TOM 632 O O . VAL A 1 84 ? -1.28 -7.418 -6.383 1 98.62 84 VAL A O 1
ATOM 635 N N . LEU A 1 85 ? 0.316 -6.859 -7.836 1 98.38 85 LEU A N 1
ATOM 636 C CA . LEU A 1 85 ? -0.168 -7.762 -8.875 1 98.38 85 LEU A CA 1
ATOM 637 C C . LEU A 1 85 ? 0.123 -9.211 -8.508 1 98.38 85 LEU A C 1
ATOM 639 O O . LEU A 1 85 ? -0.728 -10.086 -8.695 1 98.38 85 LEU A O 1
ATOM 643 N N . SER A 1 86 ? 1.333 -9.414 -7.855 1 97.75 86 SER A N 1
ATOM 644 C CA . SER A 1 86 ? 1.779 -10.805 -7.754 1 97.75 86 SER A CA 1
ATOM 645 C C . SER A 1 86 ? 2.01 -11.203 -6.301 1 97.75 86 SER A C 1
ATOM 647 O O . SER A 1 86 ? 2.271 -12.375 -6.012 1 97.75 86 SER A O 1
ATOM 649 N N . GLY A 1 87 ? 1.91 -10.273 -5.391 1 98.31 87 GLY A N 1
ATOM 650 C CA . GLY A 1 87 ? 2.143 -10.586 -3.986 1 98.31 87 GLY A CA 1
ATOM 651 C C . GLY A 1 87 ? 3.605 -10.82 -3.662 1 98.31 87 GLY A C 1
ATOM 652 O O . GLY A 1 87 ? 4.473 -10.641 -4.52 1 98.31 87 GLY A O 1
ATOM 653 N N . VAL A 1 88 ? 3.918 -11.18 -2.441 1 98.44 88 VAL A N 1
ATOM 654 C CA . VAL A 1 88 ? 5.301 -11.344 -2.008 1 98.44 88 VAL A CA 1
ATOM 655 C C . VAL A 1 88 ? 5.656 -12.828 -1.973 1 98.44 88 VAL A C 1
ATOM 657 O O . VAL A 1 88 ? 6.828 -13.188 -1.835 1 98.44 88 VAL A O 1
ATOM 660 N N . ARG A 1 89 ? 4.645 -13.656 -2.033 1 96.25 89 ARG A N 1
ATOM 661 C CA . ARG A 1 89 ? 4.914 -15.094 -2.012 1 96.25 89 ARG A CA 1
ATOM 662 C C . ARG A 1 89 ? 5.383 -15.578 -3.377 1 96.25 89 ARG A C 1
ATOM 664 O O . ARG A 1 89 ? 5.055 -14.984 -4.402 1 96.25 89 ARG A O 1
ATOM 671 N N . PRO A 1 90 ? 6.105 -16.672 -3.35 1 91.31 90 PRO A N 1
ATOM 672 C CA . PRO A 1 90 ? 6.562 -17.234 -4.621 1 91.31 90 PRO A CA 1
ATOM 673 C C . PRO A 1 90 ? 5.414 -17.75 -5.484 1 91.31 90 PRO A C 1
ATOM 675 O O . PRO A 1 90 ? 4.371 -18.156 -4.957 1 91.31 90 PRO A O 1
ATOM 678 N N . MET B 1 1 ? 6.738 28.062 1.353 1 23.94 1 MET B N 1
ATOM 679 C CA . MET B 1 1 ? 5.918 27.047 0.702 1 23.94 1 MET B CA 1
ATOM 680 C C . MET B 1 1 ? 6.41 25.656 1.052 1 23.94 1 MET B C 1
ATOM 682 O O . MET B 1 1 ? 5.652 24.688 0.97 1 23.94 1 MET B O 1
ATOM 686 N N . PHE B 1 2 ? 7.715 25.328 1.093 1 33.88 2 PHE B N 1
ATOM 687 C CA . PHE B 1 2 ? 8.578 24.25 1.555 1 33.88 2 PHE B CA 1
ATOM 688 C C . PHE B 1 2 ? 8.336 23.953 3.031 1 33.88 2 PHE B C 1
ATOM 690 O O . PHE B 1 2 ? 8.68 22.875 3.521 1 33.88 2 PHE B O 1
ATOM 697 N N . SER B 1 3 ? 7.969 24.969 3.746 1 36.12 3 SER B N 1
ATOM 698 C CA . SER B 1 3 ? 7.906 25.141 5.195 1 36.12 3 SER B CA 1
ATOM 699 C C . SER B 1 3 ? 6.762 24.328 5.801 1 36.12 3 SER B C 1
ATOM 701 O O . SER B 1 3 ? 6.812 23.969 6.977 1 36.12 3 SER B O 1
ATOM 703 N N . GLU B 1 4 ? 5.66 24.281 5.059 1 32.78 4 GLU B N 1
ATOM 704 C CA . GLU B 1 4 ? 4.445 23.672 5.59 1 32.78 4 GLU B CA 1
ATOM 705 C C . GLU B 1 4 ? 4.574 22.156 5.656 1 32.78 4 GLU B C 1
ATOM 707 O O . GLU B 1 4 ? 3.877 21.5 6.438 1 32.78 4 GLU B O 1
ATOM 712 N N . SER B 1 5 ? 5.254 21.484 4.734 1 38.84 5 SER B N 1
ATOM 713 C CA . SER B 1 5 ? 5.527 20.062 4.805 1 38.84 5 SER B CA 1
ATOM 714 C C . SER B 1 5 ? 6.293 19.703 6.074 1 38.84 5 SER B C 1
ATOM 716 O O . SER B 1 5 ? 6.098 18.625 6.645 1 38.84 5 SER B O 1
ATOM 718 N N . GLN B 1 6 ? 7.191 20.516 6.559 1 36.69 6 GLN B N 1
ATOM 719 C CA . GLN B 1 6 ? 7.906 20.422 7.824 1 36.69 6 GLN B CA 1
ATOM 720 C C . GLN B 1 6 ? 6.957 20.609 9.008 1 36.69 6 GLN B C 1
ATOM 722 O O . GLN B 1 6 ? 7.223 20.109 10.109 1 36.69 6 GLN B O 1
ATOM 727 N N . HIS B 1 7 ? 5.938 21.438 8.836 1 38.62 7 HIS B N 1
ATOM 728 C CA . HIS B 1 7 ? 5.07 21.75 9.961 1 38.62 7 HIS B CA 1
ATOM 729 C C . HIS B 1 7 ? 4.16 20.562 10.297 1 38.62 7 HIS B C 1
ATOM 731 O O . HIS B 1 7 ? 3.787 20.375 11.453 1 38.62 7 HIS B O 1
ATOM 737 N N . LEU B 1 8 ? 3.637 19.922 9.211 1 41.28 8 LEU B N 1
ATOM 738 C CA . LEU B 1 8 ? 2.855 18.75 9.594 1 41.28 8 LEU B CA 1
ATOM 739 C C . LEU B 1 8 ? 3.732 17.719 10.297 1 41.28 8 LEU B C 1
ATOM 741 O O . LEU B 1 8 ? 3.254 16.969 11.156 1 41.28 8 LEU B O 1
ATOM 745 N N . ALA B 1 9 ? 4.957 17.703 9.938 1 43.59 9 ALA B N 1
ATOM 746 C CA . ALA B 1 9 ? 5.934 16.953 10.734 1 43.59 9 ALA B CA 1
ATOM 747 C C . ALA B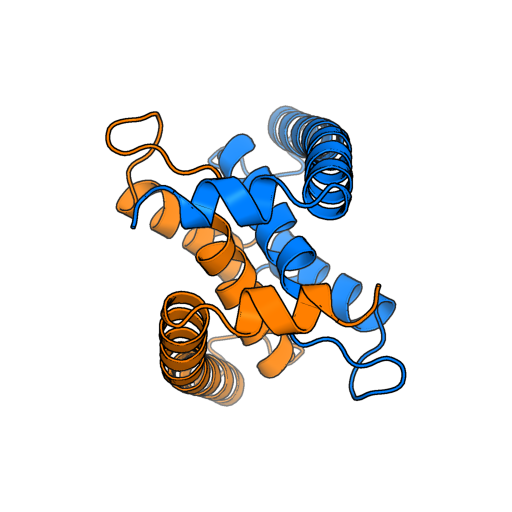 1 9 ? 6.047 17.547 12.141 1 43.59 9 ALA B C 1
ATOM 749 O O . ALA B 1 9 ? 6.68 16.953 13.016 1 43.59 9 ALA B O 1
ATOM 750 N N . ALA B 1 10 ? 5.777 18.797 12.258 1 42.19 10 ALA B N 1
ATOM 751 C CA . ALA B 1 10 ? 6.023 19.484 13.523 1 42.19 10 ALA B CA 1
ATOM 752 C C . ALA B 1 10 ? 4.93 19.172 14.539 1 42.19 10 ALA B C 1
ATOM 754 O O . ALA B 1 10 ? 5.008 19.594 15.695 1 42.19 10 ALA B O 1
ATOM 755 N N . MET B 1 11 ? 3.666 18.766 13.992 1 42.19 11 MET B N 1
ATOM 756 C CA . MET B 1 11 ? 2.744 18.531 15.102 1 42.19 11 MET B CA 1
ATOM 757 C C . MET B 1 11 ? 3.166 17.328 15.922 1 42.19 11 MET B C 1
ATOM 759 O O . MET B 1 11 ? 3.568 16.297 15.367 1 42.19 11 MET B O 1
ATOM 763 N N . PRO B 1 12 ? 3.324 17.516 17.125 1 46.19 12 PRO B N 1
ATOM 764 C CA . PRO B 1 12 ? 3.746 16.484 18.062 1 46.19 12 PRO B CA 1
ATOM 765 C C . PRO B 1 12 ? 3.17 15.109 17.734 1 46.19 12 PRO B C 1
ATOM 767 O O . PRO B 1 12 ? 3.836 14.086 17.922 1 46.19 12 PRO B O 1
ATOM 770 N N . GLU B 1 13 ? 1.949 15.031 17.297 1 48.62 13 GLU B N 1
ATOM 771 C CA . GLU B 1 13 ? 1.311 13.758 16.969 1 48.62 13 GLU B CA 1
ATOM 772 C C . GLU B 1 13 ? 1.923 13.125 15.727 1 48.62 13 GLU B C 1
ATOM 774 O O . GLU B 1 13 ? 1.949 11.898 15.594 1 48.62 13 GLU B O 1
ATOM 779 N N . ALA B 1 14 ? 2.355 14.031 14.906 1 52.56 14 ALA B N 1
ATOM 780 C CA . ALA B 1 14 ? 3.041 13.547 13.711 1 52.56 14 ALA B CA 1
ATOM 781 C C . ALA B 1 14 ? 4.352 12.852 14.07 1 52.56 14 ALA B C 1
ATOM 783 O O . ALA B 1 14 ? 4.699 11.828 13.492 1 52.56 14 ALA B O 1
ATOM 784 N N . SER B 1 15 ? 4.934 13.461 15.055 1 55.16 15 SER B N 1
ATOM 785 C CA . SER B 1 15 ? 6.188 12.875 15.516 1 55.16 15 SER B CA 1
ATOM 786 C C . SER B 1 15 ? 5.969 11.477 16.094 1 55.16 15 SER B C 1
ATOM 788 O O . SER B 1 15 ? 6.7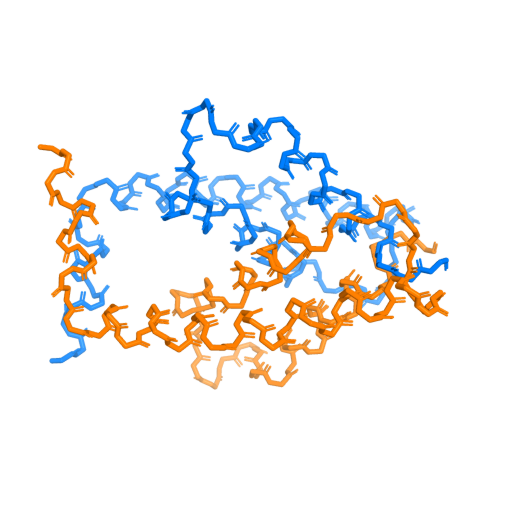62 10.57 15.836 1 55.16 15 SER B O 1
ATOM 790 N N . ASP B 1 16 ? 4.891 11.359 16.891 1 58.09 16 ASP B N 1
ATOM 791 C CA . ASP B 1 16 ? 4.586 10.055 17.469 1 58.09 16 ASP B CA 1
ATOM 792 C C . ASP B 1 16 ? 4.184 9.055 16.375 1 58.09 16 ASP B C 1
ATOM 794 O O . ASP B 1 16 ? 4.559 7.883 16.438 1 58.09 16 ASP B O 1
ATOM 798 N N . ILE B 1 17 ? 3.523 9.539 15.422 1 60.44 17 ILE B N 1
ATOM 799 C CA . ILE B 1 17 ? 3.1 8.688 14.312 1 60.44 17 ILE B CA 1
ATOM 800 C C . ILE B 1 17 ? 4.316 8.258 13.492 1 60.44 17 ILE B C 1
ATOM 802 O O . ILE B 1 17 ? 4.461 7.086 13.148 1 60.44 17 ILE B O 1
ATOM 806 N N . VAL B 1 18 ? 5.23 9.188 13.453 1 61.56 18 VAL B N 1
ATOM 807 C CA . VAL B 1 18 ? 6.441 8.906 12.688 1 61.56 18 VAL B CA 1
ATOM 808 C C . VAL B 1 18 ? 7.324 7.922 13.453 1 61.56 18 VAL B C 1
ATOM 810 O O . VAL B 1 18 ? 7.855 6.973 12.875 1 61.56 18 VAL B O 1
ATOM 813 N N . ALA B 1 19 ? 7.457 8.211 14.727 1 63.97 19 ALA B N 1
ATOM 814 C CA . ALA B 1 19 ? 8.273 7.316 15.539 1 63.97 19 ALA B CA 1
ATOM 815 C C . ALA B 1 19 ? 7.676 5.91 15.57 1 63.97 19 ALA B C 1
ATOM 817 O O . ALA B 1 19 ? 8.406 4.918 15.508 1 63.97 19 ALA B O 1
ATOM 818 N N . ASN B 1 20 ? 6.406 5.832 15.711 1 67.38 20 ASN B N 1
ATOM 819 C CA . ASN B 1 20 ? 5.723 4.543 15.719 1 67.38 20 ASN B CA 1
ATOM 820 C C . ASN B 1 20 ? 5.844 3.838 14.367 1 67.38 20 ASN B C 1
ATOM 822 O O . ASN B 1 20 ? 6.133 2.643 14.312 1 67.38 20 ASN B O 1
ATOM 826 N N . ALA B 1 21 ? 5.824 4.68 13.43 1 70.88 21 ALA B N 1
ATOM 827 C CA . ALA B 1 21 ? 5.965 4.121 12.094 1 70.88 21 ALA B CA 1
ATOM 828 C C . ALA B 1 21 ? 7.379 3.598 11.859 1 70.88 21 ALA B C 1
ATOM 830 O O . ALA B 1 21 ? 7.566 2.551 11.234 1 70.88 21 ALA B O 1
ATOM 831 N N . ASP B 1 22 ? 8.289 4.195 12.57 1 78.88 22 ASP B N 1
ATOM 832 C CA . ASP B 1 22 ? 9.68 3.789 12.406 1 78.88 22 ASP B CA 1
ATOM 833 C C . ASP B 1 22 ? 9.938 2.432 13.062 1 78.88 22 ASP B C 1
ATOM 835 O O . ASP B 1 22 ? 10.539 1.547 12.453 1 78.88 22 ASP B O 1
ATOM 839 N N . ALA B 1 23 ? 9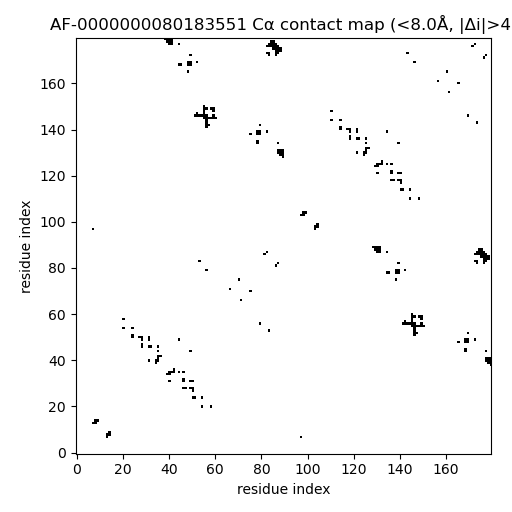.469 2.301 14.312 1 84.56 23 ALA B N 1
ATOM 840 C CA . ALA B 1 23 ? 9.68 1.025 14.992 1 84.56 23 ALA B CA 1
ATOM 841 C C . ALA B 1 23 ? 8.93 -0.102 14.289 1 84.56 23 ALA B C 1
ATOM 843 O O . ALA B 1 23 ? 9.469 -1.197 14.109 1 84.56 23 ALA B O 1
ATOM 844 N N . TYR B 1 24 ? 7.754 0.184 13.953 1 90.25 24 TYR B N 1
ATOM 845 C CA . TYR B 1 24 ? 6.957 -0.792 13.219 1 90.25 24 TYR B CA 1
ATOM 846 C C . TYR B 1 24 ? 7.598 -1.115 11.875 1 90.25 24 TYR B C 1
ATOM 848 O O . TYR B 1 24 ? 7.648 -2.279 11.469 1 90.25 24 TYR B O 1
ATOM 856 N N . GLY B 1 25 ? 8.195 -0.145 11.281 1 94.06 25 GLY B N 1
ATOM 857 C CA . GLY B 1 25 ? 8.859 -0.329 10 1 94.06 25 GLY B CA 1
ATOM 858 C C . GLY B 1 25 ? 10.086 -1.217 10.094 1 94.06 25 GLY B C 1
ATOM 859 O O . GLY B 1 25 ? 10.289 -2.1 9.258 1 94.06 25 GLY B O 1
ATOM 860 N N . LYS B 1 26 ? 10.898 -1.021 11.133 1 95.94 26 LYS B N 1
ATOM 861 C CA . LYS B 1 26 ? 12.102 -1.832 11.312 1 95.94 26 LYS B CA 1
ATOM 862 C C . LYS B 1 26 ? 11.742 -3.303 11.516 1 95.94 26 LYS B C 1
ATOM 864 O O . LYS B 1 26 ? 12.398 -4.188 10.953 1 95.94 26 LYS B O 1
ATOM 869 N N . THR B 1 27 ? 10.758 -3.479 12.328 1 97.06 27 THR B N 1
ATOM 870 C CA . THR B 1 27 ? 10.312 -4.844 12.57 1 97.06 27 THR B CA 1
ATOM 871 C C . THR B 1 27 ? 9.789 -5.48 11.289 1 97.06 27 THR B C 1
ATOM 873 O O . THR B 1 27 ? 10.148 -6.613 10.953 1 97.06 27 THR B O 1
ATOM 876 N N . LEU B 1 28 ? 8.984 -4.773 10.602 1 97.88 28 LEU B N 1
ATOM 877 C CA . LEU B 1 28 ? 8.438 -5.273 9.344 1 97.88 28 LEU B CA 1
ATOM 878 C C . LEU B 1 28 ? 9.547 -5.539 8.336 1 97.88 28 LEU B C 1
ATOM 880 O O . LEU B 1 28 ? 9.539 -6.566 7.652 1 97.88 28 LEU B O 1
ATOM 884 N N . LEU B 1 29 ? 10.508 -4.625 8.258 1 98.19 29 LEU B N 1
ATOM 885 C CA . LEU B 1 29 ? 11.641 -4.82 7.359 1 98.19 29 LEU B CA 1
ATOM 886 C C . LEU B 1 29 ? 12.375 -6.121 7.684 1 98.19 29 LEU B C 1
ATOM 888 O O . LEU B 1 29 ? 12.688 -6.902 6.785 1 98.19 29 LEU B O 1
ATOM 892 N N . ALA B 1 30 ? 12.602 -6.352 8.906 1 98.44 30 ALA B N 1
ATOM 893 C CA . ALA B 1 30 ? 13.297 -7.562 9.336 1 98.44 30 ALA B CA 1
ATOM 894 C C . ALA B 1 30 ? 12.516 -8.812 8.945 1 98.44 30 ALA B C 1
ATOM 896 O O . ALA B 1 30 ? 13.094 -9.812 8.516 1 98.44 30 ALA B O 1
ATOM 897 N N . ILE B 1 31 ? 11.25 -8.75 9.094 1 98.31 31 ILE B N 1
ATOM 898 C CA . ILE B 1 31 ? 10.391 -9.875 8.742 1 98.31 31 ILE B CA 1
ATOM 899 C C . ILE B 1 31 ? 10.477 -10.141 7.238 1 98.31 31 ILE B C 1
ATOM 901 O O . ILE B 1 31 ? 10.617 -11.289 6.816 1 98.31 31 ILE B O 1
ATOM 905 N N . VAL B 1 32 ? 10.43 -9.109 6.445 1 98.56 32 VAL B N 1
ATOM 906 C CA . VAL B 1 32 ? 10.477 -9.258 4.996 1 98.56 32 VAL B CA 1
ATOM 907 C C . VAL B 1 32 ? 11.844 -9.789 4.574 1 98.56 32 VAL B C 1
ATOM 909 O O . VAL B 1 32 ? 11.938 -10.703 3.75 1 98.56 32 VAL B O 1
ATOM 912 N N . GLU B 1 33 ? 12.875 -9.234 5.16 1 98.69 33 GLU B N 1
ATOM 913 C CA . GLU B 1 33 ? 14.234 -9.688 4.855 1 98.69 33 GLU B CA 1
ATOM 914 C C . GLU B 1 33 ? 14.406 -11.164 5.191 1 98.69 33 GLU B C 1
ATOM 916 O O . 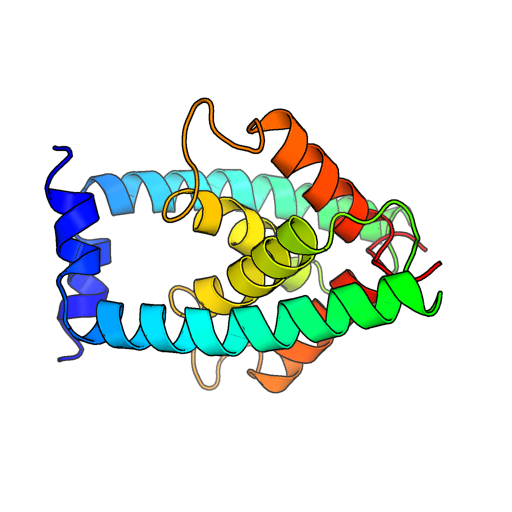GLU B 1 33 ? 14.969 -11.922 4.398 1 98.69 33 GLU B O 1
ATOM 921 N N . GLU B 1 34 ? 13.93 -11.508 6.309 1 98.62 34 GLU B N 1
ATOM 922 C CA . GLU B 1 34 ? 14.008 -12.914 6.703 1 98.62 34 GLU B CA 1
ATOM 923 C C . GLU B 1 34 ? 13.195 -13.797 5.762 1 98.62 34 GLU B C 1
ATOM 925 O O . GLU B 1 34 ? 13.633 -14.898 5.414 1 98.62 34 GLU B O 1
ATOM 930 N N . GLY B 1 35 ? 12.023 -13.32 5.449 1 98.44 35 GLY B N 1
ATOM 931 C CA . GLY B 1 35 ? 11.195 -14.055 4.508 1 98.44 35 GLY B CA 1
ATOM 932 C C . GLY B 1 35 ? 11.852 -14.25 3.156 1 98.44 35 GLY B C 1
ATOM 933 O O . GLY B 1 35 ? 11.742 -15.32 2.555 1 98.44 35 GLY B O 1
ATOM 934 N N . VAL B 1 36 ? 12.523 -13.258 2.693 1 98.31 36 VAL B N 1
ATOM 935 C CA . VAL B 1 36 ? 13.242 -13.359 1.425 1 98.31 36 VAL B CA 1
ATOM 936 C C . VAL B 1 36 ? 14.422 -14.312 1.573 1 98.31 36 VAL B C 1
ATOM 938 O O . VAL B 1 36 ? 14.617 -15.211 0.748 1 98.31 36 VAL B O 1
ATOM 941 N N . ALA B 1 37 ? 15.156 -14.164 2.598 1 98.12 37 ALA B N 1
ATOM 942 C CA . ALA B 1 37 ? 16.344 -14.977 2.844 1 98.12 37 ALA B CA 1
ATOM 943 C C . ALA B 1 37 ? 15.992 -16.453 2.98 1 98.12 37 ALA B C 1
ATOM 945 O O . ALA B 1 37 ? 16.75 -17.328 2.541 1 98.12 37 ALA B O 1
ATOM 946 N N . SER B 1 38 ? 14.812 -16.703 3.543 1 98.19 38 SER B N 1
ATOM 947 C CA . SER B 1 38 ? 14.422 -18.094 3.818 1 98.19 38 SER B CA 1
ATOM 948 C C . SER B 1 38 ? 13.633 -18.688 2.656 1 98.19 38 SER B C 1
ATOM 950 O O . SER B 1 38 ? 13.297 -19.875 2.668 1 98.19 38 SER B O 1
ATOM 952 N N . GLY B 1 39 ? 13.203 -17.922 1.743 1 97.69 39 GLY B N 1
ATOM 953 C CA . GLY B 1 39 ? 12.5 -18.406 0.566 1 97.69 39 GLY B CA 1
ATOM 954 C C . GLY B 1 39 ? 10.992 -18.406 0.731 1 97.69 39 GLY B C 1
ATOM 955 O O . GLY B 1 39 ? 10.266 -18.844 -0.159 1 97.69 39 GLY B O 1
ATOM 956 N N . VAL B 1 40 ? 10.523 -17.828 1.842 1 98.06 40 VAL B N 1
ATOM 957 C CA . VAL B 1 40 ? 9.094 -17.703 2.078 1 98.06 40 VAL B CA 1
ATOM 958 C C . VAL B 1 40 ? 8.508 -16.641 1.15 1 98.06 40 VAL B C 1
ATOM 960 O O . VAL B 1 40 ? 7.375 -16.781 0.68 1 98.06 40 VAL B O 1
ATOM 963 N N . PHE B 1 41 ? 9.328 -15.664 0.889 1 98.5 41 PHE B N 1
ATOM 964 C CA . PHE B 1 41 ? 8.953 -14.609 -0.052 1 98.5 41 PHE B CA 1
ATOM 965 C C . PHE B 1 41 ? 9.844 -14.656 -1.291 1 98.5 41 PHE B C 1
ATOM 967 O O . PHE B 1 41 ? 10.922 -15.25 -1.267 1 98.5 41 PHE B O 1
ATOM 974 N N . ARG B 1 42 ? 9.336 -14.094 -2.363 1 97.25 42 ARG B N 1
ATOM 975 C CA . ARG B 1 42 ? 10.055 -14.094 -3.635 1 97.25 42 ARG B CA 1
ATOM 976 C C . ARG B 1 42 ? 11.422 -13.43 -3.49 1 97.25 42 ARG B C 1
ATOM 978 O O . ARG B 1 42 ? 11.562 -12.438 -2.779 1 97.25 42 ARG B O 1
ATOM 985 N N . LYS B 1 43 ? 12.391 -13.852 -4.277 1 97 43 LYS B N 1
ATOM 986 C CA . LYS B 1 43 ? 13.781 -13.43 -4.188 1 97 43 LYS B CA 1
ATOM 987 C C . LYS B 1 43 ? 13.984 -12.062 -4.832 1 97 43 LYS B C 1
ATOM 989 O O . LYS B 1 43 ? 14.93 -11.336 -4.492 1 97 43 LYS B O 1
ATOM 994 N N . ASP B 1 44 ? 13.148 -11.719 -5.742 1 97 44 ASP B N 1
ATOM 995 C CA . ASP B 1 44 ? 13.336 -10.477 -6.492 1 97 44 ASP B CA 1
ATOM 996 C C . ASP B 1 44 ? 12.688 -9.297 -5.773 1 97 44 ASP B C 1
ATOM 998 O O . ASP B 1 44 ? 12.664 -8.18 -6.297 1 97 44 ASP B O 1
ATOM 1002 N N . LEU B 1 45 ? 12.242 -9.578 -4.598 1 97.31 45 LEU B N 1
ATOM 1003 C CA . LEU B 1 45 ? 11.602 -8.539 -3.797 1 97.31 45 LEU B CA 1
ATOM 1004 C C . LEU B 1 45 ? 12.641 -7.578 -3.223 1 97.31 45 LEU B C 1
ATOM 1006 O O . LEU B 1 45 ? 13.688 -8.008 -2.734 1 97.31 45 LEU B O 1
ATOM 1010 N N . ASP B 1 46 ? 12.422 -6.332 -3.316 1 97.56 46 ASP B N 1
ATOM 1011 C CA . ASP B 1 46 ? 13.148 -5.348 -2.52 1 97.56 46 ASP B CA 1
ATOM 1012 C C . ASP B 1 46 ? 12.516 -5.18 -1.143 1 97.56 46 ASP B C 1
ATOM 1014 O O . ASP B 1 46 ? 11.469 -4.535 -1.009 1 97.56 46 ASP B O 1
ATOM 1018 N N . PRO B 1 47 ? 13.18 -5.66 -0.162 1 98.31 47 PRO B N 1
ATOM 1019 C CA . PRO B 1 47 ? 12.562 -5.66 1.165 1 98.31 47 PRO B CA 1
ATOM 1020 C C . PRO B 1 47 ? 12.242 -4.254 1.668 1 98.31 47 PRO B C 1
ATOM 1022 O O . PRO B 1 47 ? 11.227 -4.051 2.332 1 98.31 47 PRO B O 1
ATOM 1025 N N . ARG B 1 48 ? 13.047 -3.342 1.395 1 97.5 48 ARG B N 1
ATOM 1026 C CA . ARG B 1 48 ? 12.82 -1.972 1.839 1 97.5 48 ARG B CA 1
ATOM 1027 C C . ARG B 1 48 ? 11.57 -1.387 1.183 1 97.5 48 ARG B C 1
ATOM 1029 O O . ARG B 1 48 ? 10.727 -0.806 1.859 1 97.5 48 ARG B O 1
ATOM 1036 N N . LEU B 1 49 ? 11.445 -1.552 -0.069 1 98.12 49 LEU B N 1
ATOM 1037 C CA . LEU B 1 49 ? 10.281 -1.003 -0.763 1 98.12 49 LEU B CA 1
ATOM 1038 C C . LEU B 1 49 ? 9.016 -1.748 -0.369 1 98.12 49 LEU B C 1
ATOM 1040 O O . LEU B 1 49 ? 7.934 -1.152 -0.301 1 98.12 49 LEU B O 1
ATOM 1044 N N . ALA B 1 50 ? 9.164 -3.07 -0.178 1 98.56 50 ALA B N 1
ATOM 1045 C CA . ALA B 1 50 ? 8.008 -3.818 0.317 1 98.56 50 ALA B CA 1
ATOM 1046 C C . ALA B 1 50 ? 7.535 -3.27 1.66 1 98.56 50 ALA B C 1
ATOM 1048 O O . ALA B 1 50 ? 6.344 -3 1.843 1 98.56 50 ALA B O 1
ATOM 1049 N N . MET B 1 51 ? 8.492 -3.111 2.545 1 98.06 51 MET B N 1
ATOM 1050 C CA . MET B 1 51 ? 8.195 -2.555 3.861 1 98.06 51 MET B CA 1
ATOM 1051 C C . MET B 1 51 ? 7.555 -1.175 3.736 1 98.06 51 MET B C 1
ATOM 1053 O O . MET B 1 51 ? 6.527 -0.903 4.359 1 98.06 51 MET B O 1
ATOM 1057 N N . LEU B 1 52 ? 8.07 -0.309 2.887 1 96.94 52 LEU B N 1
ATOM 1058 C CA . LEU B 1 52 ? 7.566 1.05 2.727 1 96.94 52 LEU B CA 1
ATOM 1059 C C . LEU B 1 52 ? 6.164 1.041 2.123 1 96.94 52 LEU B C 1
ATOM 1061 O O . LEU B 1 52 ? 5.305 1.829 2.523 1 96.94 52 LEU B O 1
ATOM 1065 N N . GLY B 1 53 ? 5.984 0.152 1.166 1 98 53 GLY B N 1
ATOM 1066 C CA . GLY B 1 53 ? 4.664 0.016 0.575 1 98 53 GLY B CA 1
ATOM 1067 C C . GLY B 1 53 ? 3.604 -0.416 1.572 1 98 53 GLY B C 1
ATOM 1068 O O . GLY B 1 53 ? 2.508 0.148 1.606 1 98 53 GLY B O 1
ATOM 1069 N N . ILE B 1 54 ? 3.953 -1.398 2.363 1 98.25 54 ILE B N 1
ATOM 1070 C CA . ILE B 1 54 ? 3.027 -1.918 3.365 1 98.25 54 ILE B CA 1
ATOM 1071 C C . ILE B 1 54 ? 2.73 -0.837 4.402 1 98.25 54 ILE B C 1
ATOM 1073 O O . ILE B 1 54 ? 1.574 -0.621 4.77 1 98.25 54 ILE B O 1
ATOM 1077 N N . LEU B 1 55 ? 3.73 -0.158 4.867 1 96.19 55 LEU B N 1
ATOM 1078 C CA . LEU B 1 55 ? 3.533 0.927 5.82 1 96.19 55 LEU B CA 1
ATOM 1079 C C . LEU B 1 55 ? 2.641 2.016 5.23 1 96.19 55 LEU B C 1
ATOM 1081 O O . LEU B 1 55 ? 1.766 2.545 5.918 1 96.19 55 LEU B O 1
ATOM 1085 N N . GLY B 1 56 ? 2.908 2.359 3.961 1 93.94 56 GLY B N 1
ATOM 1086 C CA . GLY B 1 56 ? 2.082 3.354 3.293 1 93.94 56 GLY B CA 1
ATOM 1087 C C . GLY B 1 56 ? 0.614 2.977 3.252 1 93.94 56 GLY B 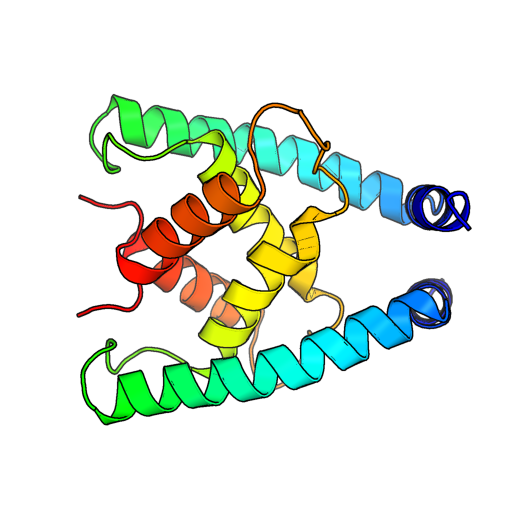C 1
ATOM 1088 O O . GLY B 1 56 ? -0.252 3.803 3.549 1 93.94 56 GLY B O 1
ATOM 1089 N N . MET B 1 57 ? 0.358 1.771 2.926 1 96.81 57 MET B N 1
ATOM 1090 C CA . MET B 1 57 ? -0.999 1.233 2.889 1 96.81 57 MET B CA 1
ATOM 1091 C C . MET B 1 57 ? -1.704 1.445 4.227 1 96.81 57 MET B C 1
ATOM 1093 O O . MET B 1 57 ? -2.883 1.803 4.258 1 96.81 57 MET B O 1
ATOM 1097 N N . HIS B 1 58 ? -1.019 1.257 5.293 1 95.06 58 HIS B N 1
ATOM 1098 C CA . HIS B 1 58 ? -1.642 1.251 6.613 1 95.06 58 HIS B CA 1
ATOM 1099 C C . HIS B 1 58 ? -1.649 2.648 7.223 1 95.06 58 HIS B C 1
ATOM 1101 O O . HIS B 1 58 ? -2.621 3.039 7.875 1 95.06 58 HIS B O 1
ATOM 1107 N N . ASN B 1 59 ? -0.618 3.385 7.027 1 91.12 59 ASN B N 1
ATOM 1108 C CA . ASN B 1 59 ? -0.523 4.723 7.602 1 91.12 59 ASN B CA 1
ATOM 1109 C C . ASN B 1 59 ? -1.522 5.68 6.961 1 91.12 59 ASN B C 1
ATOM 1111 O O . ASN B 1 59 ? -1.938 6.66 7.582 1 91.12 59 ASN B O 1
ATOM 1115 N N . TRP B 1 60 ? -1.949 5.414 5.855 1 89.06 60 TRP B N 1
ATOM 1116 C CA . TRP B 1 60 ? -2.852 6.281 5.105 1 89.06 60 TRP B CA 1
ATOM 1117 C C . TRP B 1 60 ? -4.305 5.996 5.465 1 89.06 60 TRP B C 1
ATOM 1119 O O . TRP B 1 60 ? -5.223 6.551 4.855 1 89.06 60 TRP B O 1
ATOM 1129 N N . ILE B 1 61 ? -4.555 5.125 6.473 1 92.56 61 ILE B N 1
ATOM 1130 C CA . ILE B 1 61 ? -5.914 4.707 6.789 1 92.56 61 ILE B CA 1
ATOM 1131 C C . ILE B 1 61 ? -6.652 5.84 7.496 1 92.56 61 ILE B C 1
ATOM 1133 O O . ILE B 1 61 ? -7.844 6.055 7.266 1 92.56 61 ILE B O 1
ATOM 1137 N N . HIS B 1 62 ? -6.039 6.633 8.25 1 88.38 62 HIS B N 1
ATOM 1138 C CA . HIS B 1 62 ? -6.648 7.57 9.188 1 88.38 62 HIS B CA 1
ATOM 1139 C C . HIS B 1 62 ? -7.539 8.578 8.461 1 88.38 62 HIS B C 1
ATOM 1141 O O . HIS B 1 62 ? -8.625 8.906 8.945 1 88.38 62 HIS B O 1
ATOM 1147 N N . PRO B 1 63 ? -7.176 9.039 7.297 1 82.44 63 PRO B N 1
ATOM 1148 C CA . PRO B 1 63 ? -7.992 10.086 6.68 1 82.44 63 PRO B CA 1
ATOM 1149 C C . PRO B 1 63 ? -9.344 9.578 6.191 1 82.44 63 PRO B C 1
ATOM 1151 O O . PRO B 1 63 ? -10.305 10.344 6.094 1 82.44 63 PRO B O 1
ATOM 1154 N N . TRP B 1 64 ? -9.477 8.297 5.957 1 88 64 TRP B N 1
ATOM 1155 C CA . TRP B 1 64 ? -10.711 7.82 5.352 1 88 64 TRP B CA 1
ATOM 1156 C C . TRP B 1 64 ? -11.414 6.816 6.262 1 88 64 TRP B C 1
ATOM 1158 O O . TRP B 1 64 ? -12.547 6.41 5.988 1 88 64 TRP B O 1
ATOM 1168 N N . TYR B 1 65 ? -10.828 6.414 7.332 1 92.75 65 TYR B N 1
ATOM 1169 C CA . TYR B 1 65 ? -11.414 5.422 8.227 1 92.75 65 TYR B CA 1
ATOM 1170 C C . TYR B 1 65 ? -12.508 6.043 9.078 1 92.75 65 TYR B C 1
ATOM 1172 O O . TYR B 1 65 ? -12.32 7.117 9.656 1 92.75 65 TYR B O 1
ATOM 1180 N N . VAL B 1 66 ? -13.617 5.348 9.172 1 90.25 66 VAL B N 1
ATOM 1181 C CA . VAL B 1 66 ? -14.734 5.723 10.023 1 90.25 66 VAL B CA 1
ATOM 1182 C C . VAL B 1 66 ? -15.062 4.582 10.984 1 90.25 66 VAL B C 1
ATOM 1184 O O . VAL B 1 66 ? -15.523 3.52 10.562 1 90.25 66 VAL B O 1
ATOM 1187 N N . PRO B 1 67 ? -14.859 4.895 12.32 1 92 67 PRO B N 1
ATOM 1188 C CA . PRO B 1 67 ? -15.234 3.844 13.266 1 92 67 PRO B CA 1
ATOM 1189 C C . PRO B 1 67 ? -16.703 3.436 13.148 1 92 67 PRO B C 1
ATOM 1191 O O . PRO B 1 67 ? -17.578 4.297 13.094 1 92 67 PRO B O 1
ATOM 1194 N N . GLY B 1 68 ? -16.906 2.213 13.102 1 92.56 68 GLY B N 1
ATOM 1195 C CA . GLY B 1 68 ? -18.266 1.733 12.945 1 92.56 68 GLY B CA 1
ATOM 1196 C C . GLY B 1 68 ? -18.781 1.854 11.523 1 92.56 68 GLY B C 1
ATOM 1197 O O . GLY B 1 68 ? -19.969 1.629 11.273 1 92.56 68 GLY B O 1
ATOM 1198 N N . GLY B 1 69 ? -17.953 2.191 10.719 1 93.12 69 GLY B N 1
ATOM 1199 C CA . GLY B 1 69 ? -18.359 2.377 9.336 1 93.12 69 GLY B CA 1
ATOM 1200 C C . GLY B 1 69 ? -18.359 1.088 8.531 1 93.12 69 GLY B C 1
ATOM 1201 O O . GLY B 1 69 ? -18.734 0.03 9.047 1 93.12 69 GLY B O 1
ATOM 1202 N N . ARG B 1 70 ? -17.969 1.104 7.262 1 92.69 70 ARG B N 1
ATOM 1203 C CA . ARG B 1 70 ? -18.109 0.029 6.285 1 92.69 70 ARG B CA 1
ATOM 1204 C C . ARG B 1 70 ? -17.25 -1.173 6.664 1 92.69 70 ARG B C 1
ATOM 1206 O O . ARG B 1 70 ? -17.672 -2.32 6.52 1 92.69 70 ARG B O 1
ATOM 1213 N N . ASN B 1 71 ? -16 -0.849 7.078 1 96.62 71 ASN B N 1
ATOM 1214 C CA . ASN B 1 71 ? -15.055 -1.905 7.426 1 96.62 71 ASN B CA 1
ATOM 1215 C C . ASN B 1 71 ? -14.414 -1.661 8.789 1 96.62 71 ASN B C 1
ATOM 1217 O O . ASN B 1 71 ? -14.086 -0.524 9.125 1 96.62 71 ASN B O 1
ATOM 1221 N N . SER B 1 72 ? -14.273 -2.742 9.531 1 96.69 72 SER B N 1
ATOM 1222 C CA . SER B 1 72 ? -13.461 -2.684 10.734 1 96.69 72 SER B CA 1
ATOM 1223 C C . SER B 1 72 ? -11.969 -2.652 10.398 1 96.69 72 SER B C 1
ATOM 1225 O O . SER B 1 72 ? -11.578 -2.949 9.266 1 96.69 72 SER B O 1
ATOM 1227 N N . LEU B 1 73 ? -11.234 -2.33 11.359 1 96 73 LEU B N 1
ATOM 1228 C CA . LEU B 1 73 ? -9.789 -2.336 11.172 1 96 73 LEU B CA 1
ATOM 1229 C C . LEU B 1 73 ? -9.289 -3.744 10.875 1 96 73 LEU B C 1
ATOM 1231 O O . LEU B 1 73 ? -8.336 -3.92 10.109 1 96 73 LEU B O 1
ATOM 1235 N N . THR B 1 74 ? -9.922 -4.695 11.508 1 97.19 74 THR B N 1
ATOM 1236 C CA . THR B 1 74 ? -9.547 -6.082 11.25 1 97.19 74 THR B CA 1
ATOM 1237 C C . THR B 1 74 ? -9.844 -6.457 9.797 1 97.19 74 THR B C 1
ATOM 1239 O O . THR B 1 74 ? -9.008 -7.07 9.133 1 97.19 74 THR B O 1
ATOM 1242 N N . GLU B 1 75 ? -10.977 -6.027 9.281 1 97.5 75 GLU B N 1
ATOM 1243 C CA . GLU B 1 75 ? -11.344 -6.309 7.891 1 97.5 75 GLU B CA 1
ATOM 1244 C C . GLU B 1 75 ? -10.398 -5.609 6.922 1 97.5 75 GLU B C 1
ATOM 1246 O O . GLU B 1 75 ? -9.992 -6.195 5.914 1 97.5 75 GLU B O 1
ATOM 1251 N N . ILE B 1 76 ? -10.047 -4.461 7.219 1 98 76 ILE B N 1
ATOM 1252 C CA . ILE B 1 76 ? -9.117 -3.695 6.398 1 98 76 ILE B CA 1
ATOM 1253 C C . ILE B 1 76 ? -7.75 -4.375 6.398 1 98 76 ILE B C 1
ATOM 1255 O O . ILE B 1 76 ? -7.156 -4.598 5.34 1 98 76 ILE B O 1
ATOM 1259 N N . GLY B 1 77 ? -7.266 -4.762 7.602 1 98.19 77 GLY B N 1
ATOM 1260 C CA . GLY B 1 77 ? -5.996 -5.461 7.719 1 98.19 77 GLY B CA 1
ATOM 1261 C C . GLY B 1 77 ? -5.957 -6.762 6.941 1 98.19 77 GLY B C 1
ATOM 1262 O O . GLY B 1 77 ? -4.957 -7.074 6.293 1 98.19 77 GLY B O 1
ATOM 1263 N N . ASP B 1 78 ? -7.059 -7.504 7.016 1 98.19 78 ASP B N 1
ATOM 1264 C CA . ASP B 1 78 ? -7.141 -8.781 6.32 1 98.19 78 ASP B CA 1
ATOM 1265 C C . ASP B 1 78 ? -7.09 -8.594 4.805 1 98.19 78 ASP B C 1
ATOM 1267 O O . ASP B 1 78 ? -6.402 -9.336 4.105 1 98.19 78 ASP B O 1
ATOM 1271 N N . ALA B 1 79 ? -7.789 -7.602 4.328 1 98.25 79 ALA B N 1
ATOM 1272 C CA . ALA B 1 79 ? -7.816 -7.332 2.895 1 98.25 79 ALA B CA 1
ATOM 1273 C C . ALA B 1 79 ? -6.445 -6.895 2.391 1 98.25 79 ALA B C 1
ATOM 1275 O O . ALA B 1 79 ? -5.984 -7.359 1.345 1 98.25 79 ALA B O 1
ATOM 1276 N N . PHE B 1 80 ? -5.824 -6.039 3.182 1 98.62 80 PHE B N 1
ATOM 1277 C CA . PHE B 1 80 ? -4.496 -5.57 2.803 1 98.62 80 PHE B CA 1
ATOM 1278 C C . PHE B 1 80 ? -3.484 -6.711 2.85 1 98.62 80 PHE B C 1
ATOM 1280 O O . PHE B 1 80 ? -2.654 -6.848 1.949 1 98.62 80 PHE B O 1
ATOM 1287 N N . ALA B 1 81 ? -3.574 -7.559 3.836 1 98.5 81 ALA B N 1
ATOM 1288 C CA . ALA B 1 81 ? -2.658 -8.695 3.947 1 98.5 81 ALA B CA 1
ATOM 1289 C C . ALA B 1 81 ? -2.836 -9.656 2.779 1 98.5 81 ALA B C 1
ATOM 1291 O O . ALA B 1 81 ? -1.855 -10.148 2.215 1 98.5 81 ALA B O 1
ATOM 1292 N N . ALA B 1 82 ? -4.043 -9.914 2.441 1 98.06 82 ALA B N 1
ATOM 1293 C CA . ALA B 1 82 ? -4.316 -10.812 1.324 1 98.06 82 ALA B CA 1
ATOM 1294 C C . ALA B 1 82 ? -3.73 -10.273 0.025 1 98.06 82 ALA B C 1
ATOM 1296 O O . ALA B 1 82 ? -3.125 -11.016 -0.75 1 98.06 82 ALA B O 1
ATOM 1297 N N . MET B 1 83 ? -3.91 -8.984 -0.175 1 98.38 83 MET B N 1
ATOM 1298 C CA . MET B 1 83 ? -3.385 -8.352 -1.383 1 98.38 83 MET B CA 1
ATOM 1299 C C . MET B 1 83 ? -1.859 -8.383 -1.394 1 98.38 83 MET B C 1
ATOM 1301 O O . MET B 1 83 ? -1.249 -8.719 -2.41 1 98.38 83 MET B O 1
ATOM 1305 N N . VAL B 1 84 ? -1.203 -8.117 -0.26 1 98.62 84 VAL B N 1
ATOM 1306 C CA . VAL B 1 84 ? 0.253 -8.094 -0.17 1 98.62 84 VAL B CA 1
ATOM 1307 C C . VAL B 1 84 ? 0.801 -9.508 -0.35 1 98.62 84 VAL B C 1
ATOM 1309 O O . VAL B 1 84 ? 1.761 -9.719 -1.095 1 98.62 84 VAL B O 1
ATOM 1312 N N . LEU B 1 85 ? 0.172 -10.492 0.272 1 98.38 85 LEU B N 1
ATOM 1313 C CA . LEU B 1 85 ? 0.711 -11.852 0.296 1 98.38 85 LEU B CA 1
ATOM 1314 C C . LEU B 1 85 ? 0.473 -12.555 -1.036 1 98.38 85 LEU B C 1
ATOM 1316 O O . LEU B 1 85 ? 1.364 -13.227 -1.553 1 98.38 85 LEU B O 1
ATOM 1320 N N . SER B 1 86 ? -0.743 -12.258 -1.65 1 97.75 86 SER B N 1
ATOM 1321 C CA . SER B 1 86 ? -1.129 -13.117 -2.762 1 97.75 86 SER B CA 1
ATOM 1322 C C . SER B 1 86 ? -1.369 -12.312 -4.031 1 97.75 86 SER B C 1
ATOM 1324 O O . SER B 1 86 ? -1.586 -12.875 -5.105 1 97.75 86 SER B O 1
ATOM 1326 N N . GLY B 1 87 ? -1.33 -11.008 -3.938 1 98.31 87 GLY B N 1
ATOM 1327 C CA . GLY B 1 87 ? -1.577 -10.18 -5.105 1 98.31 87 GLY B CA 1
ATOM 1328 C C . GLY B 1 87 ? -3.035 -10.156 -5.523 1 98.31 87 GLY B C 1
ATOM 1329 O O . GLY B 1 87 ? -3.895 -10.703 -4.828 1 98.31 87 GLY B O 1
ATOM 1330 N N . VAL B 1 88 ? -3.354 -9.5 -6.609 1 98.44 88 VAL B N 1
ATOM 1331 C CA . VAL B 1 88 ? -4.738 -9.336 -7.043 1 98.44 88 VAL B CA 1
ATOM 1332 C C . VAL B 1 88 ? -5.043 -10.312 -8.172 1 98.44 88 VAL B C 1
ATOM 1334 O O . VAL B 1 88 ? -6.203 -10.5 -8.547 1 98.44 88 VAL B O 1
ATOM 1337 N N . ARG B 1 89 ? -4.004 -10.875 -8.742 1 96.31 89 ARG B N 1
ATOM 1338 C CA . ARG B 1 89 ? -4.223 -11.82 -9.836 1 96.31 89 ARG B CA 1
ATOM 1339 C C . ARG B 1 89 ? -4.664 -13.18 -9.297 1 96.31 89 ARG B C 1
ATOM 1341 O O . ARG B 1 89 ? -4.355 -13.531 -8.164 1 96.31 89 ARG B O 1
ATOM 1348 N N . PRO B 1 90 ? -5.336 -13.906 -10.133 1 91.44 90 PRO B N 1
ATOM 1349 C CA . PRO B 1 90 ? -5.762 -15.242 -9.719 1 91.44 90 PRO B CA 1
ATOM 1350 C C . PRO B 1 90 ? -4.586 -16.188 -9.492 1 91.44 90 PRO B C 1
ATOM 1352 O O . PRO B 1 90 ? -3.535 -16.031 -10.117 1 91.44 90 PRO B O 1
#

Organism: NCBI:txid722731

Nearest PDB structures (foldseek):
  4w97-assembly1_A  TM=7.599E-01  e=2.369E-02  Mycobacterium tuberculosis H37Rv
  2g3b-assembly1_A  TM=6.985E-01  e=1.075E+00  Rhodococcus jostii RHA1
  8b3z-assembly1_B  TM=5.102E-01  e=7.454E+00  Bacillus subtilis
  4w97-assembly1_A  TM=7.591E-01  e=2.925E-02  Mycobacterium tuberculosis H37Rv
  8b3z-assembly1_B  TM=5.412E-01  e=4.871E+00  Bacillus subtilis